Protein AF-W1X7E3-F1 (afdb_monomer)

Organism: NCBI:txid1403943

Solvent-accessible surface area (backbone atoms only — not comparable to full-atom values): 9058 Å² total; per-residue (Å²): 112,72,62,68,77,81,76,70,24,63,51,71,48,78,47,64,44,61,82,83,39,89,47,38,44,39,21,40,24,35,45,54,90,55,55,70,76,48,72,59,95,71,29,32,28,18,54,74,54,91,36,34,29,38,24,36,36,31,28,40,87,72,50,70,80,42,47,41,70,45,71,56,45,78,51,54,75,44,75,32,35,39,67,49,30,74,39,85,45,48,46,33,57,40,32,39,36,40,32,32,69,37,66,79,76,59,62,49,79,39,71,79,43,74,55,28,43,29,31,72,34,76,49,86,81,56,79,92,79,66,70,76,50,69,48,66,48,50,40,45,46,46,46,54,96,89,50,85,62,58,60,73,44,73,47,80,43,76,48,40,105

Foldseek 3Di:
DFDFDDFDQKDKDKDFADAPLPFQKKFKAWDFPFDQPDADPNWGWTDLDPFKTKWKWKDWPADGIDTDRDTGHIGDGDPRHNVRHIDMGIIGFIKMKMFTADWDPFKDWRAKDFGTFMAMGSDSPDDRDDTRDTDIGTDMGGDPPVDTDDGGDMDMDTSHD

pLDDT: mean 82.85, std 15.62, range [30.19, 97.5]

Mean predicted aligned error: 7.54 Å

Sequence (161 aa):
IVVLPEKSGWVGVSAICPPGTLVNYTYRSYVTNFIVQETIDNYKYMQLNDYLLGAMSLVDSVMDIQFPPQNYIRMGTDPNVSQNLPFGVMDSRLIFRLKVIRPFINMVEIPRQVMFTVYVTSTPNDPLVTPVYTISFGGRVEVPQNCELNAGQIVEFDFGD

Radius of gyration: 17.69 Å; Cα contacts (8 Å, |Δi|>4): 382; chains: 1; bounding box: 38×25×56 Å

Structure (mmCIF, N/CA/C/O backbone):
data_AF-W1X7E3-F1
#
_entry.id   AF-W1X7E3-F1
#
loop_
_atom_site.group_PDB
_atom_site.id
_atom_site.type_symbol
_atom_site.label_atom_id
_atom_site.label_alt_id
_atom_site.label_comp_id
_atom_site.label_asym_id
_atom_site.label_entity_id
_atom_site.label_seq_id
_atom_site.pdbx_PDB_ins_code
_atom_site.Cartn_x
_atom_site.Cartn_y
_atom_site.Cartn_z
_atom_site.occupancy
_atom_site.B_iso_or_equiv
_atom_site.auth_seq_id
_atom_site.auth_comp_id
_atom_site.auth_asym_id
_atom_site.auth_atom_id
_atom_site.pdbx_PDB_model_num
ATOM 1 N N . ILE A 1 1 ? -3.927 0.909 27.405 1.00 30.23 1 ILE A N 1
ATOM 2 C CA . ILE A 1 1 ? -2.676 1.011 26.616 1.00 30.23 1 ILE A CA 1
ATOM 3 C C . ILE A 1 1 ? -2.898 0.114 25.416 1.00 30.23 1 ILE A C 1
ATOM 5 O O . ILE A 1 1 ? -3.111 -1.072 25.622 1.00 30.23 1 ILE A O 1
ATOM 9 N N . VAL A 1 2 ? -2.981 0.669 24.205 1.00 37.47 2 VAL A N 1
ATOM 10 C CA . VAL A 1 2 ? -3.136 -0.157 23.000 1.00 37.47 2 VAL A CA 1
ATOM 11 C C . VAL A 1 2 ? -1.760 -0.720 22.676 1.00 37.47 2 VAL A C 1
ATOM 13 O O . VAL A 1 2 ? -0.850 0.032 22.342 1.00 37.47 2 VAL A O 1
ATOM 16 N N . VAL A 1 3 ? -1.589 -2.024 22.873 1.00 30.19 3 VAL A N 1
ATOM 17 C CA . VAL A 1 3 ? -0.330 -2.718 22.600 1.00 30.19 3 VAL A CA 1
ATOM 18 C C . VAL A 1 3 ? -0.534 -3.528 21.326 1.00 30.19 3 VAL A C 1
ATOM 20 O O . VAL A 1 3 ? -1.206 -4.558 21.350 1.00 30.19 3 VAL A O 1
ATOM 23 N N . LEU A 1 4 ? 0.041 -3.054 20.221 1.00 42.97 4 LEU A N 1
ATOM 24 C CA . LEU A 1 4 ? 0.201 -3.814 18.981 1.00 42.97 4 LEU A CA 1
ATOM 25 C C . LEU A 1 4 ? 1.703 -4.103 18.787 1.00 42.97 4 LEU A C 1
ATOM 27 O O . LEU A 1 4 ? 2.407 -3.260 18.236 1.00 42.97 4 LEU A O 1
ATOM 31 N N . PRO A 1 5 ? 2.234 -5.240 19.270 1.00 35.38 5 PRO A N 1
ATOM 32 C CA . PRO A 1 5 ? 3.530 -5.755 18.833 1.00 35.38 5 PRO A CA 1
ATOM 33 C C . PRO A 1 5 ? 3.290 -6.676 17.611 1.00 35.38 5 PRO A C 1
ATOM 35 O O . PRO A 1 5 ? 2.287 -7.380 17.565 1.00 35.38 5 PRO A O 1
ATOM 38 N N . GLU A 1 6 ? 4.093 -6.728 16.550 1.00 39.53 6 GLU A N 1
ATOM 39 C CA . GLU A 1 6 ? 5.513 -6.426 16.369 1.00 39.53 6 GLU A CA 1
ATOM 40 C C . GLU A 1 6 ? 5.782 -5.711 15.031 1.00 39.53 6 GLU A C 1
ATOM 42 O O . GLU A 1 6 ? 5.082 -5.903 14.037 1.00 39.53 6 GLU A O 1
ATOM 47 N N . LYS A 1 7 ? 6.852 -4.909 15.054 1.00 46.94 7 LYS A N 1
ATOM 48 C CA . LYS A 1 7 ? 7.448 -4.099 13.984 1.00 46.94 7 LYS A CA 1
ATOM 49 C C . LYS A 1 7 ? 7.625 -4.802 12.628 1.00 46.94 7 LYS A C 1
ATOM 51 O O . LYS A 1 7 ? 8.113 -5.926 12.563 1.00 46.94 7 LYS A O 1
ATOM 56 N N . SER A 1 8 ? 7.528 -4.002 11.563 1.00 42.53 8 SER A N 1
ATOM 57 C CA . SER A 1 8 ? 8.505 -4.046 10.463 1.00 42.53 8 SER A CA 1
ATOM 58 C C . SER A 1 8 ? 8.768 -2.630 9.936 1.00 42.53 8 SER A C 1
ATOM 60 O O . SER A 1 8 ? 8.180 -2.215 8.943 1.00 42.53 8 SER A O 1
ATOM 62 N N . GLY A 1 9 ? 9.645 -1.878 10.607 1.00 49.47 9 GLY A N 1
ATOM 63 C CA . GLY A 1 9 ? 10.090 -0.549 10.152 1.00 49.47 9 GLY A CA 1
ATOM 64 C C . GLY A 1 9 ? 10.981 -0.565 8.896 1.00 49.47 9 GLY A C 1
ATOM 65 O O . GLY A 1 9 ? 11.389 0.476 8.398 1.00 49.47 9 GLY A O 1
ATOM 66 N N . TRP A 1 10 ? 11.195 -1.745 8.305 1.00 50.94 10 TRP A N 1
ATOM 67 C CA . TRP A 1 10 ? 11.807 -1.918 6.990 1.00 50.94 10 TRP A CA 1
ATOM 68 C C . TRP A 1 10 ? 11.060 -2.997 6.216 1.00 50.94 10 TRP A C 1
ATOM 70 O O . TRP A 1 10 ? 11.058 -4.161 6.624 1.00 50.94 10 TRP A O 1
ATOM 80 N N . VAL A 1 11 ? 10.477 -2.641 5.070 1.00 59.22 11 VAL A N 1
ATOM 81 C CA . VAL A 1 11 ? 10.035 -3.627 4.076 1.00 59.22 11 VAL A CA 1
ATOM 82 C C . VAL A 1 11 ? 10.840 -3.392 2.808 1.00 59.22 11 VAL A C 1
ATOM 84 O O . VAL A 1 11 ? 10.440 -2.654 1.916 1.00 59.22 11 VAL A O 1
ATOM 87 N N . GLY A 1 12 ? 12.043 -3.965 2.792 1.00 65.56 12 GLY A N 1
ATOM 88 C CA . GLY A 1 12 ? 12.950 -3.942 1.653 1.00 65.56 12 GLY A CA 1
ATOM 89 C C . GLY A 1 12 ? 13.003 -5.315 1.000 1.00 65.56 12 GLY A C 1
ATOM 90 O O . GLY A 1 12 ? 13.450 -6.274 1.627 1.00 65.56 12 GLY A O 1
ATOM 91 N N . VAL A 1 13 ? 12.579 -5.422 -0.255 1.00 81.88 13 VAL A N 1
ATOM 92 C CA . VAL A 1 13 ? 12.775 -6.632 -1.068 1.00 81.88 13 VAL A CA 1
ATOM 93 C C . VAL A 1 13 ? 13.451 -6.273 -2.382 1.00 81.88 13 VAL A C 1
ATOM 95 O O . VAL A 1 13 ? 13.449 -5.117 -2.806 1.00 81.88 13 VAL A O 1
ATOM 98 N N . SER A 1 14 ? 14.055 -7.266 -3.029 1.00 86.31 14 SER A N 1
ATOM 99 C CA . SER A 1 14 ? 14.638 -7.077 -4.351 1.00 86.31 14 SER A CA 1
ATOM 100 C C . SER A 1 14 ? 13.651 -7.490 -5.440 1.00 86.31 14 SER A C 1
ATOM 102 O O . SER A 1 14 ? 13.019 -8.541 -5.337 1.00 86.31 14 SER A O 1
ATOM 104 N N . ALA A 1 15 ? 13.532 -6.669 -6.482 1.00 88.44 15 ALA A N 1
ATOM 105 C CA . ALA A 1 15 ? 12.740 -6.953 -7.672 1.00 88.44 15 ALA A CA 1
ATOM 106 C C . ALA A 1 15 ? 13.622 -6.935 -8.926 1.00 88.44 15 ALA A C 1
ATOM 108 O O . ALA A 1 15 ? 14.670 -6.294 -8.952 1.00 88.44 15 ALA A O 1
ATOM 109 N N . ILE A 1 16 ? 13.189 -7.643 -9.971 1.00 91.94 16 ILE A N 1
ATOM 110 C CA . ILE A 1 16 ? 13.837 -7.669 -11.287 1.00 91.94 16 ILE A CA 1
ATOM 111 C C . ILE A 1 16 ? 12.755 -7.403 -12.335 1.00 91.94 16 ILE A C 1
ATOM 113 O O . ILE A 1 16 ? 11.736 -8.096 -12.360 1.00 91.94 16 ILE A O 1
ATOM 117 N N . CYS A 1 17 ? 12.967 -6.414 -13.204 1.00 90.88 17 CYS A N 1
ATOM 118 C CA . CYS A 1 17 ? 12.081 -6.175 -14.344 1.00 90.88 17 CYS A CA 1
ATOM 119 C C . CYS A 1 17 ? 12.413 -7.129 -15.507 1.00 90.88 17 CYS A C 1
ATOM 121 O O . CYS A 1 17 ? 13.574 -7.527 -15.652 1.00 90.88 17 CYS A O 1
ATOM 123 N N . PRO A 1 18 ? 11.426 -7.513 -16.341 1.00 89.44 18 PRO A N 1
ATOM 124 C CA . PRO A 1 18 ? 11.654 -8.401 -17.478 1.00 89.44 18 PRO A CA 1
ATOM 125 C C . PRO A 1 18 ? 12.692 -7.859 -18.479 1.00 89.44 18 PRO A C 1
ATOM 127 O O . PRO A 1 18 ? 12.831 -6.643 -18.632 1.00 89.44 18 PRO A O 1
ATOM 130 N N . PRO A 1 19 ? 13.385 -8.735 -19.230 1.00 89.94 19 PRO A N 1
ATOM 131 C CA . PRO A 1 19 ? 14.226 -8.308 -20.343 1.00 89.94 19 PRO A CA 1
ATOM 132 C C . PRO A 1 19 ? 13.442 -7.460 -21.354 1.00 89.94 19 PRO A C 1
ATOM 134 O O . PRO A 1 19 ? 12.307 -7.786 -21.701 1.00 89.94 19 PRO A O 1
ATOM 137 N N . GLY A 1 20 ? 14.062 -6.391 -21.856 1.00 89.81 20 GLY A N 1
ATOM 138 C CA . GLY A 1 20 ? 13.443 -5.486 -22.830 1.00 89.81 20 GLY A CA 1
ATOM 139 C C . GLY A 1 20 ? 12.729 -4.276 -22.224 1.00 89.81 20 GLY A C 1
ATOM 140 O O . GLY A 1 20 ? 12.212 -3.452 -22.976 1.00 89.81 20 GLY A O 1
ATOM 141 N N . THR A 1 21 ? 12.728 -4.108 -20.896 1.00 92.81 21 THR A N 1
ATOM 142 C CA . THR A 1 21 ? 12.347 -2.833 -20.272 1.00 92.81 21 THR A CA 1
ATOM 143 C C . THR A 1 21 ? 13.293 -1.716 -20.738 1.00 92.81 21 THR A C 1
ATOM 145 O O . THR A 1 21 ? 14.494 -1.764 -20.497 1.00 92.81 21 THR A O 1
ATOM 148 N N . LEU A 1 22 ? 12.755 -0.696 -21.416 1.00 92.31 22 LEU A N 1
ATOM 149 C CA . LEU A 1 22 ? 13.541 0.396 -22.025 1.00 92.31 22 LEU A CA 1
ATOM 150 C C . LEU A 1 22 ? 13.691 1.633 -21.127 1.00 92.31 22 LEU A C 1
ATOM 152 O O . LEU A 1 22 ? 14.262 2.643 -21.536 1.00 92.31 22 LEU A O 1
ATOM 156 N N . VAL A 1 23 ? 13.135 1.582 -19.919 1.00 93.81 23 VAL A N 1
ATOM 157 C CA . VAL A 1 23 ? 13.108 2.693 -18.965 1.00 93.81 23 VAL A CA 1
ATOM 158 C C . VAL A 1 23 ? 13.864 2.322 -17.698 1.00 93.81 23 VAL A C 1
ATOM 160 O O . VAL A 1 23 ? 13.961 1.154 -17.347 1.00 93.81 23 VAL A O 1
ATOM 163 N N . ASN A 1 24 ? 14.372 3.330 -16.992 1.00 94.00 24 ASN A N 1
ATOM 164 C CA . ASN A 1 24 ? 15.048 3.147 -15.704 1.00 94.00 24 ASN A CA 1
ATOM 165 C C . ASN A 1 24 ? 14.155 3.471 -14.504 1.00 94.00 24 ASN A C 1
ATOM 167 O O . ASN A 1 24 ? 14.667 3.632 -13.411 1.00 94.00 24 ASN A O 1
ATOM 171 N N . TYR A 1 25 ? 12.845 3.636 -14.680 1.00 92.44 25 TYR A N 1
ATOM 172 C CA . TYR A 1 25 ? 11.912 3.891 -13.579 1.00 92.44 25 TYR A CA 1
ATOM 173 C C . TYR A 1 25 ? 10.865 2.791 -13.510 1.00 92.44 25 TYR A C 1
ATOM 175 O O . TYR A 1 25 ? 10.631 2.071 -14.480 1.00 92.44 25 TYR A O 1
ATOM 183 N N . THR A 1 26 ? 10.213 2.695 -12.359 1.00 93.19 26 THR A N 1
ATOM 184 C CA . THR A 1 26 ? 9.105 1.768 -12.137 1.00 93.19 26 THR A CA 1
ATOM 185 C C . THR A 1 26 ? 7.882 2.506 -11.618 1.00 93.19 26 THR A C 1
ATOM 187 O O . THR A 1 26 ? 7.920 3.703 -11.324 1.00 93.19 26 THR A O 1
ATOM 190 N N . TYR A 1 27 ? 6.783 1.779 -11.513 1.00 93.62 27 TYR A N 1
ATOM 191 C CA . TYR A 1 27 ? 5.561 2.220 -10.878 1.00 93.62 27 TYR A CA 1
ATOM 192 C C . TYR A 1 27 ? 5.226 1.298 -9.713 1.00 93.62 27 TYR A C 1
ATOM 194 O O . TYR A 1 27 ? 5.387 0.079 -9.822 1.00 93.62 27 TYR A O 1
ATOM 202 N N . ARG A 1 28 ? 4.740 1.878 -8.615 1.00 93.06 28 ARG A N 1
ATOM 203 C CA . ARG A 1 28 ? 4.314 1.154 -7.414 1.00 93.06 28 ARG A CA 1
ATOM 204 C C . ARG A 1 28 ? 2.806 1.223 -7.250 1.00 93.06 28 ARG A C 1
ATOM 206 O O . ARG A 1 28 ? 2.207 2.286 -7.422 1.00 93.06 28 ARG A O 1
ATOM 213 N N . SER A 1 29 ? 2.208 0.090 -6.904 1.00 95.38 29 SER A N 1
ATOM 214 C CA . SER A 1 29 ? 0.775 -0.015 -6.630 1.00 95.38 29 SER A CA 1
ATOM 215 C C . SER A 1 29 ? 0.544 -0.695 -5.288 1.00 95.38 29 SER A C 1
ATOM 217 O O . SER A 1 29 ? 1.000 -1.817 -5.089 1.00 95.38 29 SER A O 1
ATOM 219 N N . TYR A 1 30 ? -0.192 -0.029 -4.404 1.00 95.19 30 TYR A N 1
ATOM 220 C CA . TYR A 1 30 ? -0.635 -0.514 -3.099 1.00 95.19 30 TYR A CA 1
ATOM 221 C C . TYR A 1 30 ? -2.114 -0.878 -3.193 1.00 95.19 30 TYR A C 1
ATOM 223 O O . TYR A 1 30 ? -2.994 -0.024 -3.040 1.00 95.19 30 TYR A O 1
ATOM 231 N N . VAL A 1 31 ? -2.389 -2.147 -3.477 1.00 97.38 31 VAL A N 1
ATOM 232 C CA . VAL A 1 31 ? -3.751 -2.642 -3.690 1.00 97.38 31 VAL A CA 1
ATOM 233 C C . VAL A 1 31 ? -4.308 -3.181 -2.383 1.00 97.38 31 VAL A C 1
ATOM 235 O O . VAL A 1 31 ? -3.642 -3.947 -1.692 1.00 97.38 31 VAL A O 1
ATOM 238 N N . THR A 1 32 ? -5.542 -2.814 -2.062 1.00 96.88 32 THR A N 1
ATOM 239 C CA . THR A 1 32 ? -6.278 -3.314 -0.897 1.00 96.88 32 THR A CA 1
ATOM 240 C C . THR A 1 32 ? -7.505 -4.102 -1.342 1.00 96.88 32 THR A C 1
ATOM 242 O O . THR A 1 32 ? -8.085 -3.804 -2.386 1.00 96.88 32 THR A O 1
ATOM 245 N N . ASN A 1 33 ? -7.923 -5.066 -0.522 1.00 95.69 33 ASN A N 1
ATOM 246 C CA . ASN A 1 33 ? -9.228 -5.723 -0.651 1.00 95.69 33 ASN A CA 1
ATOM 247 C C . ASN A 1 33 ? -10.301 -5.064 0.230 1.00 95.69 33 ASN A C 1
ATOM 249 O O . ASN A 1 33 ? -11.471 -5.437 0.161 1.00 95.69 33 ASN A O 1
ATOM 253 N N . PHE A 1 34 ? -9.915 -4.105 1.074 1.00 95.88 34 PHE A N 1
ATOM 254 C CA . PHE A 1 34 ? -10.841 -3.406 1.948 1.00 95.88 34 PHE A CA 1
ATOM 255 C C . PHE A 1 34 ? -11.516 -2.240 1.228 1.00 95.88 34 PHE A C 1
ATOM 257 O O . PHE A 1 34 ? -10.916 -1.541 0.410 1.00 95.88 34 PHE A O 1
ATOM 264 N N . ILE A 1 35 ? -12.774 -1.993 1.580 1.00 95.38 35 ILE A N 1
ATOM 265 C CA . ILE A 1 35 ? -13.548 -0.878 1.037 1.00 95.38 35 ILE A CA 1
ATOM 266 C C . ILE A 1 35 ? -13.108 0.407 1.739 1.00 95.38 35 ILE A C 1
ATOM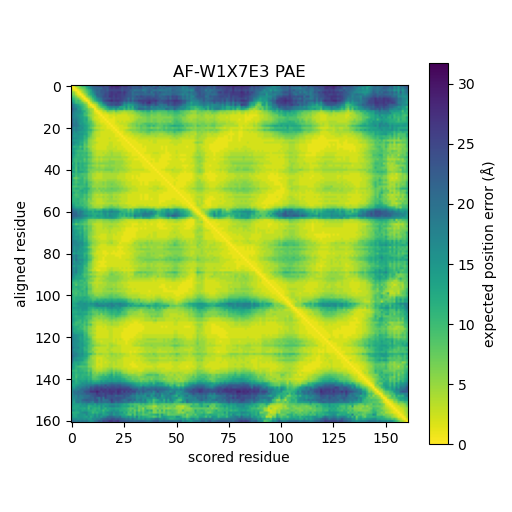 268 O O . ILE A 1 35 ? -13.169 0.492 2.968 1.00 95.38 35 ILE A O 1
ATOM 272 N N . VAL A 1 36 ? -12.690 1.410 0.962 1.00 97.00 36 VAL A N 1
ATOM 273 C CA . VAL A 1 36 ? -12.459 2.771 1.466 1.00 97.00 36 VAL A CA 1
ATOM 274 C C . VAL A 1 36 ? -13.815 3.398 1.790 1.00 97.00 36 VAL A C 1
ATOM 276 O O . VAL A 1 36 ? -14.638 3.580 0.897 1.00 97.00 36 VAL A O 1
ATOM 279 N N . GLN A 1 37 ? -14.039 3.714 3.063 1.00 97.12 37 GLN A N 1
ATOM 280 C CA . GLN A 1 37 ? -15.283 4.306 3.566 1.00 97.12 37 GLN A CA 1
ATOM 281 C C . GLN A 1 37 ? -15.225 5.835 3.557 1.00 97.12 37 GLN A C 1
ATOM 283 O O . GLN A 1 37 ? -16.197 6.501 3.213 1.00 97.12 37 GLN A O 1
ATOM 288 N N . GLU A 1 38 ? -14.076 6.403 3.925 1.00 95.94 38 GLU A N 1
ATOM 289 C CA . GLU A 1 38 ? -13.894 7.851 4.018 1.00 95.94 38 GLU A CA 1
ATOM 290 C C . GLU A 1 38 ? -12.424 8.246 3.825 1.00 95.94 38 GLU A C 1
ATOM 292 O O . GLU A 1 38 ? -11.514 7.414 3.858 1.00 95.94 38 GLU A O 1
ATOM 297 N N . THR A 1 39 ? -12.180 9.537 3.604 1.00 96.75 39 THR A N 1
ATOM 298 C CA . THR A 1 39 ? -10.831 10.111 3.538 1.00 96.75 39 THR A CA 1
ATOM 299 C C . THR A 1 39 ? -10.746 11.320 4.461 1.00 96.75 39 THR A C 1
ATOM 301 O O . THR A 1 39 ? -11.567 12.228 4.355 1.00 96.75 39 THR A O 1
ATOM 304 N N . ILE A 1 40 ? -9.763 11.327 5.364 1.00 93.50 40 ILE A N 1
ATOM 305 C CA . ILE A 1 40 ? -9.525 12.402 6.341 1.00 93.50 40 ILE A CA 1
ATOM 306 C C . ILE A 1 40 ? -8.022 12.685 6.346 1.00 93.50 40 ILE A C 1
ATOM 308 O O . ILE A 1 40 ? -7.235 11.757 6.501 1.00 93.50 40 ILE A O 1
ATOM 312 N N . ASP A 1 41 ? -7.610 13.937 6.151 1.00 91.62 41 ASP A N 1
ATOM 313 C CA . ASP A 1 41 ? -6.192 14.338 6.074 1.00 91.62 41 ASP A CA 1
ATOM 314 C C . ASP A 1 41 ? -5.369 13.507 5.069 1.00 91.62 41 ASP A C 1
ATOM 316 O O . ASP A 1 41 ? -4.245 13.101 5.350 1.00 91.62 41 ASP A O 1
ATOM 320 N N . ASN A 1 42 ? -5.952 13.204 3.903 1.00 93.31 42 ASN A N 1
ATOM 321 C CA . ASN A 1 42 ? -5.424 12.305 2.859 1.00 93.31 42 ASN A CA 1
ATOM 322 C C . ASN A 1 42 ? -5.365 10.813 3.223 1.00 93.31 42 ASN A C 1
ATOM 324 O O . ASN A 1 42 ? -5.245 9.983 2.321 1.00 93.31 42 ASN A O 1
ATOM 328 N N . TYR A 1 43 ? -5.521 10.444 4.496 1.00 95.56 43 TYR A N 1
ATOM 329 C CA . TYR A 1 43 ? -5.629 9.050 4.913 1.00 95.56 43 TYR A CA 1
ATOM 330 C C . TYR A 1 43 ? -6.940 8.448 4.419 1.00 95.56 43 TYR A C 1
ATOM 332 O O . TYR A 1 43 ? -8.023 8.956 4.716 1.00 95.56 43 TYR A O 1
ATOM 340 N N . LYS A 1 44 ? -6.839 7.333 3.695 1.00 97.50 44 LYS A N 1
ATOM 341 C CA . LYS A 1 44 ? -7.982 6.569 3.193 1.00 97.50 44 LYS A CA 1
ATOM 342 C C . LYS A 1 44 ? -8.364 5.514 4.225 1.00 97.50 44 LYS A C 1
ATOM 344 O O . LYS A 1 44 ? -7.683 4.500 4.363 1.00 97.50 44 LYS A O 1
ATOM 349 N N . TYR A 1 45 ? -9.438 5.772 4.961 1.00 96.69 45 TYR A N 1
ATOM 350 C CA . TYR A 1 45 ? -9.929 4.885 6.009 1.00 96.69 45 TYR A CA 1
ATOM 351 C C . TYR A 1 45 ? -10.750 3.763 5.395 1.00 96.69 45 TYR A C 1
ATOM 353 O O . TYR A 1 45 ? -11.780 3.986 4.756 1.00 96.69 45 TYR A O 1
ATOM 361 N N . MET A 1 46 ? -10.272 2.545 5.598 1.00 96.44 46 MET A N 1
ATOM 362 C CA . MET A 1 46 ? -10.862 1.325 5.083 1.00 96.44 46 MET A CA 1
ATOM 363 C C . MET A 1 46 ? -11.533 0.538 6.199 1.00 96.44 46 MET A C 1
ATOM 365 O O . MET A 1 46 ? -11.051 0.522 7.332 1.00 96.44 46 MET A O 1
ATOM 369 N N . GLN A 1 47 ? -12.635 -0.132 5.881 1.00 94.31 47 GLN A N 1
ATOM 370 C CA . GLN A 1 47 ? -13.374 -0.926 6.858 1.00 94.31 47 GLN A CA 1
ATOM 371 C C . GLN A 1 47 ? -12.628 -2.210 7.214 1.00 94.31 47 GLN A C 1
ATOM 373 O O . GLN A 1 47 ? -12.595 -3.130 6.405 1.00 94.31 47 GLN A O 1
ATOM 378 N N . LEU A 1 48 ? -12.061 -2.282 8.423 1.00 90.75 48 LEU A N 1
ATOM 379 C CA . LEU A 1 48 ? -11.359 -3.482 8.901 1.00 90.75 48 LEU A CA 1
ATOM 380 C C . LEU A 1 48 ? -12.343 -4.503 9.481 1.00 90.75 48 LEU A C 1
ATOM 382 O O . LEU A 1 48 ? -12.184 -5.704 9.290 1.00 90.75 48 LEU A O 1
ATOM 386 N N . ASN A 1 49 ? -13.345 -4.012 10.216 1.00 87.94 49 ASN A N 1
ATOM 387 C CA . ASN A 1 49 ? -14.463 -4.777 10.768 1.00 87.94 49 ASN A CA 1
ATOM 388 C C . ASN A 1 49 ? -15.629 -3.826 11.123 1.00 87.94 49 ASN A C 1
ATOM 390 O O . ASN A 1 49 ? -15.611 -2.646 10.770 1.00 87.94 49 ASN A O 1
ATOM 394 N N . ASP A 1 50 ? -16.640 -4.323 11.837 1.00 88.75 50 ASP A N 1
ATOM 395 C CA . ASP A 1 50 ? -17.835 -3.550 12.220 1.00 88.75 50 ASP A CA 1
ATOM 396 C C . ASP A 1 50 ? -17.585 -2.441 13.261 1.00 88.75 50 ASP A C 1
ATOM 398 O O . ASP A 1 50 ? -18.464 -1.612 13.509 1.00 88.75 50 ASP A O 1
ATOM 402 N N . TYR A 1 51 ? -16.409 -2.424 13.891 1.00 87.94 51 TYR A N 1
ATOM 403 C CA . TYR A 1 51 ? -16.051 -1.498 14.968 1.00 87.94 51 TYR A CA 1
ATOM 404 C C . TYR A 1 51 ? -14.969 -0.502 14.568 1.00 87.94 51 TYR A C 1
ATOM 406 O O . TYR A 1 51 ? -14.889 0.575 15.162 1.00 87.94 51 TYR A O 1
ATOM 414 N N . LEU A 1 52 ? -14.136 -0.852 13.586 1.00 89.88 52 LEU A N 1
ATOM 415 C CA . LEU A 1 52 ? -12.875 -0.181 13.312 1.00 89.88 52 LEU A CA 1
ATOM 416 C C . LEU A 1 52 ? -12.692 0.113 11.821 1.00 89.88 52 LEU A C 1
ATOM 418 O O . LEU A 1 52 ? -12.860 -0.761 10.965 1.00 89.88 52 LEU A O 1
ATOM 422 N N . LEU A 1 53 ? -12.235 1.330 11.536 1.00 93.75 53 LEU A N 1
ATOM 423 C CA . LEU A 1 53 ? -11.590 1.672 10.275 1.00 93.75 53 LEU A CA 1
ATOM 424 C C . LEU A 1 53 ? -10.076 1.764 10.467 1.00 93.75 53 LEU A C 1
ATOM 426 O O . LEU A 1 53 ? -9.603 2.154 11.534 1.00 93.75 53 LEU A O 1
ATOM 430 N N . GLY A 1 54 ? -9.329 1.452 9.415 1.00 93.12 54 GLY A N 1
ATOM 431 C CA . GLY A 1 54 ? -7.877 1.551 9.373 1.00 93.12 54 GLY A CA 1
ATOM 432 C C . GLY A 1 54 ? -7.414 2.341 8.168 1.00 93.12 54 GLY A C 1
ATOM 433 O O . GLY A 1 54 ? -7.920 2.148 7.066 1.00 93.12 54 GLY A O 1
ATOM 434 N N . ALA A 1 55 ? -6.428 3.198 8.364 1.00 95.44 55 ALA A N 1
ATOM 435 C CA . ALA A 1 55 ? -5.726 3.886 7.297 1.00 95.44 55 ALA A CA 1
ATOM 436 C C . ALA A 1 55 ? -4.223 3.769 7.520 1.00 95.44 55 ALA A C 1
ATOM 438 O O . ALA A 1 55 ? -3.772 3.525 8.636 1.00 95.44 55 ALA A O 1
ATOM 439 N N . MET A 1 56 ? -3.440 3.951 6.466 1.00 92.38 56 MET A N 1
ATOM 440 C CA . MET A 1 56 ? -1.987 3.926 6.564 1.00 92.38 56 MET A CA 1
ATOM 441 C C . MET A 1 56 ? -1.390 5.044 5.723 1.00 92.38 56 MET A C 1
ATOM 443 O O . MET A 1 56 ? -1.947 5.404 4.683 1.00 92.38 56 MET A O 1
ATOM 447 N N . SER A 1 57 ? -0.258 5.564 6.171 1.00 91.94 57 SER A N 1
ATOM 448 C CA . SER A 1 57 ? 0.686 6.292 5.344 1.00 91.94 57 SER A CA 1
ATOM 449 C C . SER A 1 57 ? 2.053 5.626 5.425 1.00 91.94 57 SER A C 1
ATOM 451 O O . SER A 1 57 ? 2.340 4.856 6.344 1.00 91.94 57 SER A O 1
ATOM 453 N N . LEU A 1 58 ? 2.862 5.869 4.408 1.00 88.62 58 LEU A N 1
ATOM 454 C CA . LEU A 1 58 ? 4.218 5.354 4.310 1.00 88.62 58 LEU A CA 1
ATOM 455 C C . LEU A 1 58 ? 5.072 6.328 3.521 1.00 88.62 58 LEU A C 1
ATOM 457 O O . LEU A 1 58 ? 4.556 7.186 2.803 1.00 88.62 58 LEU A O 1
ATOM 461 N N . VAL A 1 59 ? 6.378 6.181 3.638 1.00 82.62 59 VAL A N 1
ATOM 462 C CA . VAL A 1 59 ? 7.348 6.921 2.845 1.00 82.62 59 VAL A CA 1
ATOM 463 C C . VAL A 1 59 ? 8.046 5.935 1.934 1.00 82.62 59 VAL A C 1
ATOM 465 O O . VAL A 1 59 ? 8.562 4.916 2.377 1.00 82.62 59 VAL A O 1
ATOM 468 N N . ASP A 1 60 ? 8.075 6.270 0.654 1.00 71.62 60 ASP A N 1
ATOM 469 C CA . ASP A 1 60 ? 8.861 5.542 -0.328 1.00 71.62 60 ASP A CA 1
ATOM 470 C C . ASP A 1 60 ? 10.276 6.130 -0.381 1.00 71.62 60 ASP A C 1
ATOM 472 O O . ASP A 1 60 ? 10.454 7.338 -0.227 1.00 71.62 60 ASP A O 1
ATOM 476 N N . SER A 1 61 ? 11.295 5.306 -0.622 1.00 62.91 61 SER A N 1
ATOM 477 C CA . SER A 1 61 ? 12.696 5.758 -0.630 1.00 62.91 61 SER A CA 1
ATOM 478 C C . SER A 1 61 ? 13.013 6.874 -1.637 1.00 62.91 61 SER A C 1
ATOM 480 O O . SER A 1 61 ? 14.063 7.511 -1.512 1.00 62.91 61 SER A O 1
ATOM 482 N N . VAL A 1 62 ? 12.130 7.136 -2.612 1.00 63.97 62 VAL A N 1
ATOM 483 C CA . VAL A 1 62 ? 12.328 8.172 -3.640 1.00 63.97 62 VAL A CA 1
ATOM 484 C C . VAL A 1 62 ? 11.187 9.199 -3.734 1.00 63.97 62 VAL A C 1
ATOM 486 O O . VAL A 1 62 ? 11.273 10.125 -4.540 1.00 63.97 62 VAL A O 1
ATOM 489 N N . MET A 1 63 ? 10.129 9.076 -2.924 1.00 66.19 63 MET A N 1
ATOM 490 C CA . MET A 1 63 ? 8.964 9.977 -2.944 1.00 66.19 63 MET A CA 1
ATOM 491 C C . MET A 1 63 ? 8.610 10.488 -1.540 1.00 66.19 63 MET A C 1
ATOM 493 O O . MET A 1 63 ? 8.969 9.893 -0.527 1.00 66.19 63 MET A O 1
ATOM 497 N N . ASP A 1 64 ? 7.852 11.586 -1.481 1.00 80.75 64 ASP A N 1
ATOM 498 C CA . ASP A 1 64 ? 7.216 12.058 -0.245 1.00 80.75 64 ASP A CA 1
ATOM 499 C C . ASP A 1 64 ? 6.186 11.043 0.300 1.00 80.75 64 ASP A C 1
ATOM 501 O O . ASP A 1 64 ? 5.950 9.975 -0.273 1.00 80.75 64 ASP A O 1
ATOM 505 N N . ILE A 1 65 ? 5.542 11.393 1.416 1.00 87.56 65 ILE A N 1
ATOM 506 C CA . ILE A 1 65 ? 4.515 10.578 2.079 1.00 87.56 65 ILE A CA 1
ATOM 507 C C . ILE A 1 65 ? 3.420 10.145 1.093 1.00 87.56 65 ILE A C 1
ATOM 509 O O . ILE A 1 65 ? 2.817 10.961 0.393 1.00 87.56 65 ILE A O 1
ATOM 513 N N . GLN A 1 66 ? 3.129 8.848 1.096 1.00 91.06 66 GLN A N 1
ATOM 514 C CA . GLN A 1 66 ? 2.055 8.214 0.346 1.00 91.06 66 GLN A CA 1
ATOM 515 C C . GLN A 1 66 ? 0.912 7.806 1.275 1.00 91.06 66 GLN A C 1
ATOM 517 O O . GLN A 1 66 ? 1.128 7.411 2.419 1.00 91.06 66 GLN A O 1
ATOM 522 N N . PHE A 1 67 ? -0.312 7.849 0.745 1.00 93.94 67 PHE A N 1
ATOM 523 C CA . PHE A 1 67 ? -1.540 7.482 1.458 1.00 93.94 67 PHE A CA 1
ATOM 524 C C . PHE A 1 67 ? -2.286 6.378 0.688 1.00 93.94 67 PHE A C 1
ATOM 526 O O . PHE A 1 67 ? -3.187 6.684 -0.112 1.00 93.94 67 PHE A O 1
ATOM 533 N N . PRO A 1 68 ? -1.869 5.105 0.829 1.00 94.50 68 PRO A N 1
ATOM 534 C CA . PRO A 1 68 ? -2.499 3.975 0.151 1.00 94.50 68 PRO A CA 1
ATOM 535 C C . PRO A 1 68 ? -3.960 3.746 0.601 1.00 94.50 68 PRO A C 1
ATOM 537 O O . PRO A 1 68 ? -4.343 4.154 1.698 1.00 94.50 68 PRO A O 1
ATOM 540 N N . PRO A 1 69 ? -4.802 3.100 -0.234 1.00 96.50 69 PRO A N 1
ATOM 541 C CA . PRO A 1 69 ? -4.462 2.451 -1.506 1.00 96.50 69 PRO A CA 1
ATOM 542 C C . PRO A 1 69 ? -4.281 3.434 -2.669 1.00 96.50 69 PRO A C 1
ATOM 544 O O . PRO A 1 69 ? -5.028 4.409 -2.799 1.00 96.50 69 PRO A O 1
ATOM 547 N N . GLN A 1 70 ? -3.301 3.174 -3.533 1.00 94.44 70 GLN A N 1
ATOM 548 C CA . GLN A 1 70 ? -2.992 3.961 -4.734 1.00 94.44 70 GLN A CA 1
ATOM 549 C C . GLN A 1 70 ? -2.282 3.077 -5.760 1.00 94.44 70 GLN A C 1
ATOM 551 O O . GLN A 1 70 ? -1.444 2.265 -5.377 1.00 94.44 70 GLN A O 1
ATOM 556 N N . ASN A 1 71 ? -2.586 3.254 -7.046 1.00 95.44 71 ASN A N 1
ATOM 557 C CA . ASN A 1 71 ? -2.002 2.459 -8.125 1.00 95.44 71 ASN A CA 1
ATOM 558 C C . ASN A 1 71 ? -1.143 3.320 -9.042 1.00 95.44 71 ASN A C 1
ATOM 560 O O . ASN A 1 71 ? -1.456 4.486 -9.277 1.00 95.44 71 ASN A O 1
ATOM 564 N N . TYR A 1 72 ? -0.107 2.697 -9.597 1.00 94.62 72 TYR A N 1
ATOM 565 C CA . TYR A 1 72 ? 0.773 3.264 -10.608 1.00 94.62 72 TYR A CA 1
ATOM 566 C C . TYR A 1 72 ? 1.388 4.608 -10.201 1.00 94.62 72 TYR A C 1
ATOM 568 O O . TYR A 1 72 ? 1.468 5.547 -10.994 1.00 94.62 72 TYR A O 1
ATOM 576 N N . ILE A 1 73 ? 1.853 4.697 -8.955 1.00 92.31 73 ILE A N 1
ATOM 577 C CA . ILE A 1 73 ? 2.647 5.835 -8.496 1.00 92.31 73 ILE A CA 1
ATOM 578 C C . ILE A 1 73 ? 4.013 5.727 -9.170 1.00 92.31 73 ILE A C 1
ATOM 580 O O . ILE A 1 73 ? 4.667 4.690 -9.073 1.00 92.31 73 ILE A O 1
ATOM 584 N N . ARG A 1 74 ? 4.448 6.771 -9.877 1.00 91.19 74 ARG A N 1
ATOM 585 C CA . ARG A 1 74 ? 5.758 6.769 -10.535 1.00 91.19 74 ARG A CA 1
ATOM 586 C C . ARG A 1 74 ? 6.866 6.872 -9.493 1.00 91.19 74 ARG A C 1
ATOM 588 O O . ARG A 1 74 ? 6.897 7.829 -8.728 1.00 91.19 74 ARG A O 1
ATOM 595 N N . MET A 1 75 ? 7.762 5.894 -9.499 1.00 89.38 75 MET A N 1
ATOM 596 C CA . MET A 1 75 ? 8.916 5.830 -8.609 1.00 89.38 75 MET A CA 1
ATOM 597 C C . MET A 1 75 ? 10.117 6.561 -9.215 1.00 89.38 75 MET A C 1
ATOM 599 O O . MET A 1 75 ? 10.105 6.982 -10.378 1.00 89.38 75 MET A O 1
ATOM 603 N N . GLY A 1 76 ? 11.177 6.673 -8.416 1.00 87.00 76 GLY A N 1
ATOM 604 C CA . GLY A 1 76 ? 12.486 7.120 -8.871 1.00 87.00 76 GLY A CA 1
ATOM 605 C C . GLY A 1 76 ? 13.115 6.245 -9.952 1.00 87.00 76 GLY A C 1
ATOM 606 O O . GLY A 1 76 ? 12.535 5.270 -10.436 1.00 87.00 76 GLY A O 1
ATOM 607 N N . THR A 1 77 ? 14.339 6.610 -10.325 1.00 90.19 77 THR A N 1
ATOM 608 C CA . THR A 1 77 ? 15.114 5.867 -11.318 1.00 90.19 77 THR A CA 1
ATOM 609 C C . THR A 1 77 ? 16.168 4.971 -10.679 1.00 90.19 77 THR A C 1
ATOM 611 O O . THR A 1 77 ? 16.912 5.438 -9.822 1.00 90.19 77 THR A O 1
ATOM 614 N N . ASP A 1 78 ? 16.304 3.747 -11.180 1.00 90.94 78 ASP A N 1
ATOM 615 C CA . ASP A 1 78 ? 17.381 2.810 -10.869 1.00 90.94 78 ASP A CA 1
ATOM 616 C C . ASP A 1 78 ? 17.910 2.195 -12.189 1.00 90.94 78 ASP A C 1
ATOM 618 O O . ASP A 1 78 ? 17.118 1.690 -12.994 1.00 90.94 78 ASP A O 1
ATOM 622 N N . PRO A 1 79 ? 19.227 2.262 -12.470 1.00 93.19 79 PRO A N 1
ATOM 623 C CA . PRO A 1 79 ? 19.807 1.748 -13.713 1.00 93.19 79 PRO A CA 1
ATOM 624 C C . PRO A 1 79 ? 19.625 0.235 -13.902 1.00 93.19 79 PRO A C 1
ATOM 626 O O . PRO A 1 79 ? 19.634 -0.232 -15.042 1.00 93.19 79 PRO A O 1
ATOM 629 N N . ASN A 1 80 ? 19.428 -0.530 -12.826 1.00 94.44 80 ASN A N 1
ATOM 630 C CA . ASN A 1 80 ? 19.255 -1.980 -12.894 1.00 94.44 80 ASN A CA 1
ATOM 631 C C . ASN A 1 80 ? 17.913 -2.378 -13.530 1.00 94.44 80 ASN A C 1
ATOM 633 O O . ASN A 1 80 ? 17.800 -3.474 -14.085 1.00 94.44 80 ASN A O 1
ATOM 637 N N . VAL A 1 81 ? 16.924 -1.473 -13.526 1.00 92.94 81 VAL A N 1
ATOM 638 C CA . VAL A 1 81 ? 15.579 -1.699 -14.083 1.00 92.94 81 VAL A CA 1
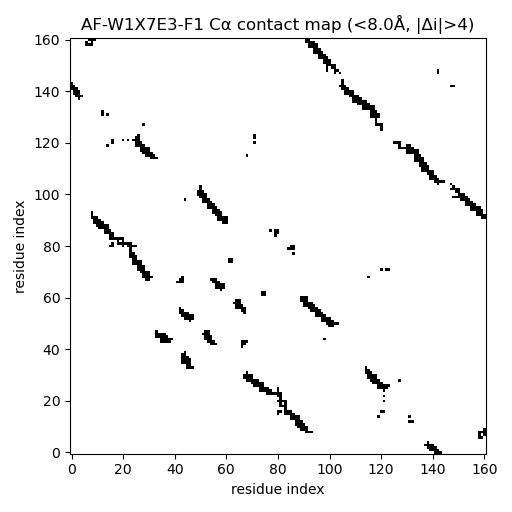ATOM 639 C C . VAL A 1 81 ? 15.638 -2.062 -15.569 1.00 92.94 81 VAL A C 1
ATOM 641 O O . VAL A 1 81 ? 15.053 -3.067 -15.968 1.00 92.94 81 VAL A O 1
ATOM 644 N N . SER A 1 82 ? 16.372 -1.301 -16.391 1.00 94.75 82 SER A N 1
ATOM 645 C CA . SER A 1 82 ? 16.500 -1.600 -17.831 1.00 94.75 82 SER A CA 1
ATOM 646 C C . SER A 1 82 ? 17.518 -2.698 -18.147 1.00 94.75 82 SER A C 1
ATOM 648 O O . SER A 1 82 ? 17.516 -3.256 -19.243 1.00 94.75 82 SER A O 1
ATOM 650 N N . GLN A 1 83 ? 18.387 -3.031 -17.192 1.00 95.00 83 GLN A N 1
ATOM 651 C CA . GLN A 1 83 ? 19.469 -4.002 -17.372 1.00 95.00 83 GLN A CA 1
ATOM 652 C C . GLN A 1 83 ? 19.069 -5.430 -16.998 1.00 95.00 83 GLN A C 1
ATOM 654 O O . GLN A 1 83 ? 19.911 -6.324 -17.049 1.00 95.00 83 GLN A O 1
ATOM 659 N N . ASN A 1 84 ? 17.803 -5.657 -16.624 1.00 92.88 84 ASN A N 1
ATOM 660 C CA . ASN A 1 84 ? 17.337 -6.938 -16.092 1.00 92.88 84 ASN A CA 1
ATOM 661 C C . ASN A 1 84 ? 18.161 -7.382 -14.862 1.00 92.88 84 ASN A C 1
ATOM 663 O O . ASN A 1 84 ? 18.409 -8.567 -14.643 1.00 92.88 84 ASN A O 1
ATOM 667 N N . LEU A 1 85 ? 18.580 -6.410 -14.047 1.00 93.81 85 LEU A N 1
ATOM 668 C CA . LEU A 1 85 ? 19.317 -6.634 -12.809 1.00 93.81 85 LEU A CA 1
ATOM 669 C C . LEU A 1 85 ? 18.425 -6.368 -11.584 1.00 93.81 85 LEU A C 1
ATOM 671 O O . LEU A 1 85 ? 17.441 -5.630 -11.684 1.00 93.81 85 LEU A O 1
ATOM 675 N N . PRO A 1 86 ? 18.750 -6.953 -10.418 1.00 91.75 86 PRO A N 1
ATOM 676 C CA . PRO A 1 86 ? 17.990 -6.721 -9.197 1.00 91.75 86 PRO A CA 1
ATOM 677 C C . PRO A 1 86 ? 18.103 -5.273 -8.704 1.00 91.75 86 PRO A C 1
ATOM 679 O O . PRO A 1 86 ? 19.196 -4.710 -8.664 1.00 91.75 86 PRO A O 1
ATOM 682 N N . PHE A 1 87 ? 16.986 -4.690 -8.273 1.00 90.12 87 PHE A N 1
ATOM 683 C CA . PHE A 1 87 ? 16.919 -3.373 -7.630 1.00 90.12 87 PHE A CA 1
ATOM 684 C C . PHE A 1 87 ? 16.090 -3.426 -6.344 1.00 90.12 87 PHE A C 1
ATOM 686 O O . PHE A 1 87 ? 15.340 -4.380 -6.112 1.00 90.12 87 PHE A O 1
ATOM 693 N N . GLY A 1 88 ? 16.260 -2.422 -5.482 1.00 87.19 88 GLY A N 1
ATOM 694 C CA . GLY A 1 88 ? 15.568 -2.332 -4.197 1.00 87.19 88 GLY A CA 1
ATOM 695 C C . GLY A 1 88 ? 14.155 -1.762 -4.323 1.00 87.19 88 GLY A C 1
ATOM 696 O O . GLY A 1 88 ? 13.929 -0.753 -4.988 1.00 87.19 88 GLY A O 1
ATOM 697 N N . VAL A 1 89 ? 13.203 -2.389 -3.639 1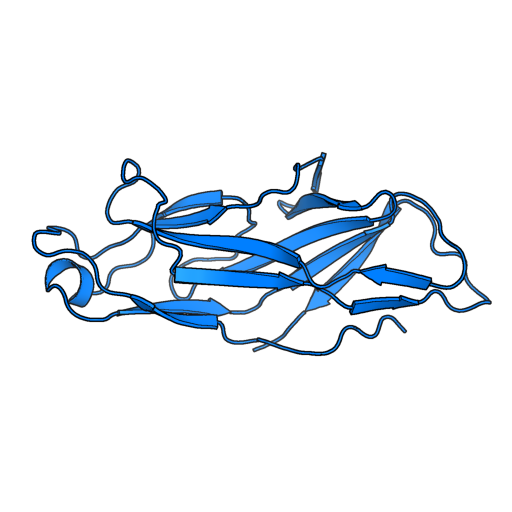.00 85.69 89 VAL A N 1
ATOM 698 C CA . VAL A 1 89 ? 11.828 -1.909 -3.452 1.00 85.69 89 VAL A CA 1
ATOM 699 C C . VAL A 1 89 ? 11.641 -1.715 -1.956 1.00 85.69 89 VAL A C 1
ATOM 701 O O . VAL A 1 89 ? 11.780 -2.685 -1.211 1.00 85.69 89 VAL A O 1
ATOM 704 N N . MET A 1 90 ? 11.431 -0.469 -1.522 1.00 79.94 90 MET A N 1
ATOM 705 C CA . MET A 1 90 ? 11.594 -0.090 -0.118 1.00 79.94 90 MET A CA 1
ATOM 706 C C . MET A 1 90 ? 10.540 0.927 0.323 1.00 79.94 90 MET A C 1
ATOM 708 O O . MET A 1 90 ? 10.483 2.019 -0.243 1.00 79.94 90 MET A O 1
ATOM 712 N N . ASP A 1 91 ? 9.825 0.584 1.395 1.00 81.94 91 ASP A N 1
ATOM 713 C CA . ASP A 1 91 ? 8.989 1.506 2.169 1.00 81.94 91 ASP A CA 1
ATOM 714 C C . ASP A 1 91 ? 9.546 1.673 3.588 1.00 81.94 91 ASP A C 1
ATOM 716 O O . ASP A 1 91 ? 10.053 0.717 4.188 1.00 81.94 91 ASP A O 1
ATOM 720 N N . SER A 1 92 ? 9.403 2.876 4.137 1.00 79.88 92 SER A N 1
ATOM 721 C CA . SER A 1 92 ? 9.767 3.244 5.508 1.00 79.88 92 SER A CA 1
ATOM 722 C C . SER A 1 92 ? 8.695 4.128 6.150 1.00 79.88 92 SER A C 1
ATOM 724 O O . SER A 1 92 ? 7.732 4.534 5.493 1.00 79.88 92 SER A O 1
ATOM 726 N N . ARG A 1 93 ? 8.849 4.430 7.448 1.00 81.81 93 ARG A N 1
ATOM 727 C CA . ARG A 1 93 ? 7.959 5.335 8.205 1.00 81.81 93 ARG A CA 1
ATOM 728 C C . ARG A 1 93 ? 6.475 4.989 8.035 1.00 81.81 93 ARG A C 1
ATOM 730 O O . ARG A 1 93 ? 5.653 5.830 7.671 1.00 81.81 93 ARG A O 1
ATOM 737 N N . LEU A 1 94 ? 6.157 3.715 8.252 1.00 86.06 94 LEU A N 1
ATOM 738 C CA . LEU A 1 94 ? 4.798 3.186 8.181 1.00 86.06 94 LEU A CA 1
ATOM 739 C C . LEU A 1 94 ? 3.990 3.715 9.374 1.00 86.06 94 LEU A C 1
ATOM 741 O O . LEU A 1 94 ? 4.206 3.296 10.511 1.00 86.06 94 LEU A O 1
ATOM 745 N N . ILE A 1 95 ? 3.035 4.605 9.111 1.00 87.81 95 ILE A N 1
ATOM 746 C CA . ILE A 1 95 ? 2.120 5.141 10.123 1.00 87.81 95 ILE A CA 1
ATOM 747 C C . ILE A 1 95 ? 0.736 4.559 9.879 1.00 87.81 95 ILE A C 1
ATOM 749 O O . ILE A 1 95 ? 0.132 4.772 8.829 1.00 87.81 95 ILE A O 1
ATOM 753 N N . PHE A 1 96 ? 0.196 3.855 10.864 1.00 89.69 96 PHE A N 1
ATOM 754 C CA . PHE A 1 96 ? -1.153 3.307 10.825 1.00 89.69 96 PHE A CA 1
ATOM 755 C C . PHE A 1 96 ? -2.084 4.092 11.736 1.00 89.69 96 PHE A C 1
ATOM 757 O O . PHE A 1 96 ? -1.779 4.367 12.891 1.00 89.69 96 PHE A O 1
ATOM 764 N N . ARG A 1 97 ? -3.259 4.437 11.220 1.00 90.69 97 ARG A N 1
ATOM 765 C CA . ARG A 1 97 ? -4.321 5.108 11.962 1.00 90.69 97 ARG A CA 1
ATOM 766 C C . ARG A 1 97 ? -5.502 4.176 12.108 1.00 90.69 97 ARG A C 1
ATOM 768 O O . ARG A 1 97 ? -5.970 3.601 11.129 1.00 90.69 97 ARG A O 1
ATOM 775 N N . LEU A 1 98 ? -6.021 4.087 13.320 1.00 89.69 98 LEU A N 1
ATOM 776 C CA . LEU A 1 98 ? -7.215 3.330 13.647 1.00 89.69 98 LEU A CA 1
ATOM 777 C C . LEU A 1 98 ? -8.315 4.287 14.100 1.00 89.69 98 LEU A C 1
ATOM 779 O O . LEU A 1 98 ? -8.098 5.088 15.006 1.00 89.69 98 LEU A O 1
ATOM 783 N N . LYS A 1 99 ? -9.503 4.193 13.504 1.00 89.69 99 LYS A N 1
ATOM 784 C CA . LYS A 1 99 ? -10.682 4.965 13.912 1.00 89.69 99 LYS A CA 1
ATOM 785 C C . LYS A 1 99 ? -11.753 4.035 14.459 1.00 89.69 99 LYS A C 1
ATOM 787 O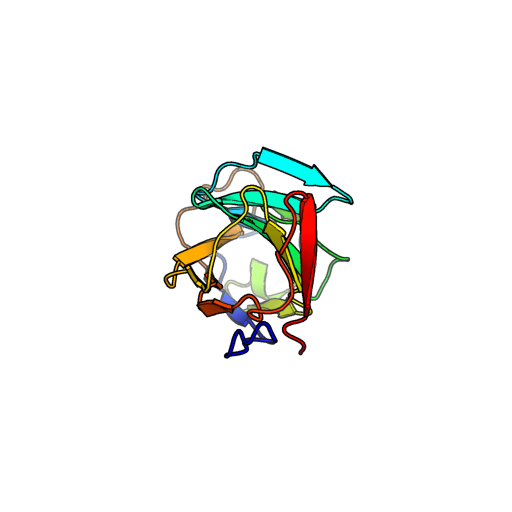 O . LYS A 1 99 ? -12.159 3.093 13.782 1.00 89.69 99 LYS A O 1
ATOM 792 N N . VAL A 1 100 ? -12.247 4.329 15.657 1.00 88.00 100 VAL A N 1
ATOM 793 C CA . VAL A 1 100 ? -13.370 3.597 16.255 1.00 88.00 100 VAL A CA 1
ATOM 794 C C . VAL A 1 100 ? -14.679 4.156 15.700 1.00 88.00 100 VAL A C 1
ATOM 796 O O . VAL A 1 100 ? -14.985 5.328 15.908 1.00 88.00 100 VAL A O 1
ATOM 799 N N . ILE A 1 101 ? -15.460 3.338 14.994 1.00 89.62 101 ILE A N 1
ATOM 800 C CA . ILE A 1 101 ? -16.767 3.725 14.425 1.00 89.62 101 ILE A CA 1
ATOM 801 C C . ILE A 1 101 ? -17.953 3.201 15.231 1.00 89.62 101 ILE A C 1
ATOM 803 O O . ILE A 1 101 ? -19.045 3.760 15.152 1.00 89.62 101 ILE A O 1
ATOM 807 N N . ARG A 1 102 ? -17.739 2.168 16.048 1.00 85.81 102 ARG A N 1
ATOM 808 C CA . ARG A 1 102 ? -18.728 1.667 17.001 1.00 85.81 102 ARG A CA 1
ATOM 809 C C . ARG A 1 102 ? -18.044 1.391 18.342 1.00 85.81 102 ARG A C 1
ATOM 811 O O . ARG A 1 102 ? -16.980 0.773 18.337 1.00 85.81 102 ARG A O 1
ATOM 818 N N . PRO A 1 103 ? -18.631 1.810 19.475 1.00 79.62 103 PRO A N 1
ATOM 819 C CA . PRO A 1 103 ? -18.091 1.487 20.791 1.00 79.62 103 PRO A CA 1
ATOM 820 C C . PRO A 1 103 ? -18.066 -0.026 21.028 1.00 79.62 103 PRO A C 1
ATOM 822 O O . PRO A 1 103 ? -18.927 -0.761 20.539 1.00 79.62 103 PRO A O 1
ATOM 825 N N . PHE A 1 104 ? -17.103 -0.485 21.817 1.00 77.06 104 PHE A N 1
ATOM 826 C CA . PHE A 1 104 ? -17.006 -1.870 22.266 1.00 77.06 104 PHE A CA 1
ATOM 827 C C . PHE A 1 104 ? -16.512 -1.920 23.710 1.00 77.06 104 PHE A C 1
ATOM 829 O O . PHE A 1 104 ? -15.813 -1.022 24.176 1.00 77.06 104 PHE A O 1
ATOM 836 N N . ILE A 1 105 ? -16.896 -2.979 24.420 1.00 71.62 105 ILE A N 1
ATOM 837 C CA . ILE A 1 105 ? -16.549 -3.191 25.827 1.00 71.62 105 ILE A CA 1
ATOM 838 C C . ILE A 1 105 ? -15.406 -4.209 25.889 1.00 71.62 105 ILE A C 1
ATOM 840 O O . ILE A 1 105 ? -15.416 -5.206 25.169 1.00 71.62 105 ILE A O 1
ATOM 844 N N . ASN A 1 106 ? -14.439 -3.970 26.777 1.00 71.06 106 ASN A N 1
ATOM 845 C CA . ASN A 1 106 ? -13.240 -4.782 27.011 1.00 71.06 106 ASN A CA 1
ATOM 846 C C . ASN A 1 106 ? -12.196 -4.733 25.887 1.00 71.06 106 ASN A C 1
ATOM 848 O O . ASN A 1 106 ? -11.175 -4.057 26.027 1.00 71.06 106 ASN A O 1
ATOM 852 N N . MET A 1 107 ? -12.404 -5.484 24.806 1.00 73.50 107 MET A N 1
ATOM 853 C CA . MET A 1 107 ? -11.365 -5.728 23.808 1.00 73.50 107 MET A CA 1
ATOM 854 C C . MET A 1 107 ? -11.965 -6.042 22.441 1.00 73.50 107 MET A C 1
ATOM 856 O O . MET A 1 107 ? -12.950 -6.772 22.346 1.00 73.50 107 MET A O 1
ATOM 860 N N . VAL A 1 108 ? -11.320 -5.542 21.388 1.00 80.00 108 VAL A N 1
ATOM 861 C CA . VAL A 1 108 ? -11.506 -6.030 20.016 1.00 80.00 108 VAL A CA 1
ATOM 862 C C . VAL A 1 108 ? -10.198 -6.652 19.551 1.00 80.00 108 VAL A C 1
ATOM 864 O O . VAL A 1 108 ? -9.158 -5.990 19.508 1.00 80.00 108 VAL A O 1
ATOM 867 N N . GLU A 1 109 ? -10.259 -7.936 19.216 1.00 81.56 109 GLU A N 1
ATOM 868 C CA . GLU A 1 109 ? -9.168 -8.637 18.552 1.00 81.56 109 GLU A CA 1
ATOM 869 C C . GLU A 1 109 ? -9.225 -8.362 17.047 1.00 81.56 109 GLU A C 1
ATOM 871 O O . GLU A 1 109 ? -10.277 -8.448 16.408 1.00 81.56 109 GLU A O 1
ATOM 876 N N . ILE A 1 110 ? -8.076 -8.004 16.488 1.00 84.00 110 ILE A N 1
ATOM 877 C CA . ILE A 1 110 ? -7.867 -7.770 15.068 1.00 84.00 110 ILE A CA 1
ATOM 878 C C . ILE A 1 110 ? -7.023 -8.941 14.559 1.00 84.00 110 ILE A C 1
ATOM 880 O O . ILE A 1 110 ? -5.803 -8.950 14.765 1.00 84.00 110 ILE A O 1
ATOM 884 N N . PRO A 1 111 ? -7.638 -9.948 13.914 1.00 85.50 111 PRO A N 1
ATOM 885 C CA . PRO A 1 111 ? -6.883 -11.070 13.377 1.00 85.50 111 PRO A CA 1
ATOM 886 C C . PRO A 1 111 ? -5.881 -10.567 12.337 1.00 85.50 111 PRO A C 1
ATOM 888 O O . PRO A 1 111 ? -6.115 -9.563 11.663 1.00 85.50 111 PRO A O 1
ATOM 891 N N . ARG A 1 112 ? -4.762 -11.282 12.192 1.00 87.56 112 ARG A N 1
ATOM 892 C CA . ARG A 1 112 ? -3.746 -10.926 11.201 1.00 87.56 112 ARG A CA 1
ATOM 893 C C . ARG A 1 112 ? -4.340 -10.989 9.794 1.00 87.56 112 ARG A C 1
ATOM 895 O O . ARG A 1 112 ? -4.764 -12.055 9.354 1.00 87.56 112 ARG A O 1
ATOM 902 N N . GLN A 1 113 ? -4.329 -9.866 9.087 1.00 88.12 113 GLN A N 1
ATOM 903 C CA . GLN A 1 113 ? -4.856 -9.739 7.729 1.00 88.12 113 GLN A CA 1
ATOM 904 C C . GLN A 1 113 ? -3.916 -8.901 6.855 1.00 88.12 113 GLN A C 1
ATOM 906 O O . GLN A 1 113 ? -3.181 -8.045 7.347 1.00 88.12 113 GLN A O 1
ATOM 911 N N . VAL A 1 114 ? -3.935 -9.148 5.543 1.00 91.31 114 VAL A N 1
ATOM 912 C CA . VAL A 1 114 ? -3.171 -8.362 4.564 1.00 91.31 114 VAL A CA 1
ATOM 913 C C . VAL A 1 114 ? -3.918 -7.061 4.283 1.00 91.31 114 VAL A C 1
ATOM 915 O O . VAL A 1 114 ? -4.998 -7.094 3.702 1.00 91.31 114 VAL A O 1
ATOM 918 N N . MET A 1 115 ? -3.334 -5.927 4.675 1.00 91.81 115 MET A N 1
ATOM 919 C CA . MET A 1 115 ? -3.860 -4.588 4.389 1.00 91.81 115 MET A CA 1
ATOM 920 C C . MET A 1 115 ? -3.610 -4.189 2.939 1.00 91.81 115 MET A C 1
ATOM 922 O O . MET A 1 115 ? -4.523 -3.736 2.254 1.00 91.81 115 MET A O 1
ATOM 926 N N . PHE A 1 116 ? -2.373 -4.387 2.475 1.00 94.31 116 PHE A N 1
ATOM 927 C CA . PHE A 1 116 ? -1.965 -4.031 1.124 1.00 94.31 116 PHE A CA 1
ATOM 928 C C . PHE A 1 116 ? -1.140 -5.133 0.481 1.00 94.31 116 PHE A C 1
ATOM 930 O O . PHE A 1 116 ? -0.258 -5.720 1.104 1.00 94.31 116 PHE A O 1
ATOM 937 N N . THR A 1 117 ? -1.398 -5.358 -0.798 1.00 94.69 117 THR A N 1
ATOM 938 C CA . THR A 1 117 ? -0.536 -6.123 -1.692 1.00 94.69 117 THR A CA 1
ATOM 939 C C . THR A 1 117 ? 0.196 -5.141 -2.592 1.00 94.69 117 THR A C 1
ATOM 941 O O . THR A 1 117 ? -0.445 -4.322 -3.259 1.00 94.69 117 THR A O 1
ATOM 944 N N . VAL A 1 118 ? 1.527 -5.198 -2.584 1.00 92.62 118 VAL A N 1
ATOM 945 C CA . VAL A 1 118 ? 2.373 -4.239 -3.295 1.00 92.62 118 VAL A CA 1
ATOM 946 C C . VAL A 1 118 ? 2.877 -4.842 -4.594 1.00 92.62 118 VAL A C 1
ATOM 948 O O . VAL A 1 118 ? 3.407 -5.952 -4.609 1.00 92.62 118 VAL A O 1
ATOM 951 N N . TYR A 1 119 ? 2.731 -4.095 -5.683 1.00 94.31 119 TYR A N 1
ATOM 952 C CA . TYR A 1 119 ? 3.167 -4.487 -7.020 1.00 94.31 119 TYR A CA 1
ATOM 953 C C . TYR A 1 119 ? 4.157 -3.479 -7.585 1.00 94.31 119 TYR 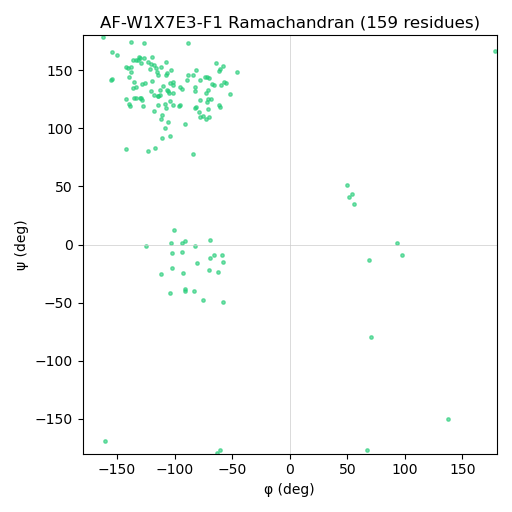A C 1
ATOM 955 O O . TYR A 1 119 ? 4.078 -2.280 -7.302 1.00 94.31 119 TYR A O 1
ATOM 963 N N . VAL A 1 120 ? 5.044 -3.978 -8.443 1.00 92.94 120 VAL A N 1
ATOM 964 C CA . VAL A 1 120 ? 5.969 -3.165 -9.230 1.00 92.94 120 VAL A CA 1
ATOM 965 C C . VAL A 1 120 ? 5.724 -3.424 -10.709 1.00 92.94 120 VAL A C 1
ATOM 967 O O . VAL A 1 120 ? 5.619 -4.569 -11.140 1.00 92.94 120 VAL A O 1
ATOM 970 N N . THR A 1 121 ? 5.620 -2.344 -11.475 1.00 94.06 121 THR A N 1
ATOM 971 C CA . THR A 1 121 ? 5.356 -2.366 -12.919 1.00 94.06 121 THR A CA 1
ATOM 972 C C . THR A 1 121 ? 6.306 -1.426 -13.655 1.00 94.06 121 THR A C 1
ATOM 974 O O . THR A 1 121 ? 6.897 -0.528 -13.054 1.00 94.06 121 THR A O 1
ATOM 977 N N . SER A 1 122 ? 6.492 -1.644 -14.955 1.00 91.19 122 SER A N 1
ATOM 978 C CA . SER A 1 122 ? 7.332 -0.796 -15.810 1.00 91.19 122 SER A CA 1
ATOM 979 C C . SER A 1 122 ? 6.527 0.305 -16.504 1.00 91.19 122 SER A C 1
ATOM 981 O O . SER A 1 122 ? 7.068 1.364 -16.822 1.00 91.19 122 SER A O 1
ATOM 983 N N . THR A 1 123 ? 5.218 0.092 -16.678 1.00 90.94 123 THR A N 1
ATOM 984 C CA . THR A 1 123 ? 4.276 1.072 -17.228 1.00 90.94 123 THR A CA 1
ATOM 985 C C . THR A 1 123 ? 2.968 1.121 -16.425 1.00 90.94 123 THR A C 1
ATOM 987 O O . THR A 1 123 ? 2.615 0.132 -15.781 1.00 90.94 123 THR A O 1
ATOM 990 N N . PRO A 1 124 ? 2.185 2.218 -16.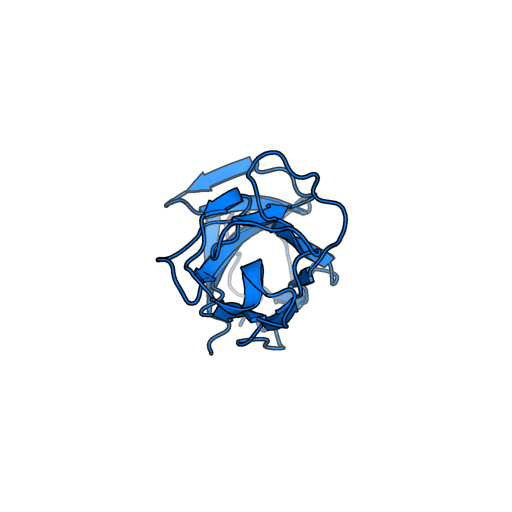506 1.00 92.88 124 PRO A N 1
ATOM 991 C CA . PRO A 1 124 ? 0.867 2.306 -15.868 1.00 92.88 124 PRO A CA 1
ATOM 992 C C . PRO A 1 124 ? -0.192 1.349 -16.434 1.00 92.88 124 PRO A C 1
ATOM 994 O O . PRO A 1 124 ? -1.289 1.270 -15.893 1.00 92.88 124 PRO A O 1
ATOM 997 N N . ASN A 1 125 ? 0.105 0.674 -17.548 1.00 92.31 125 ASN A N 1
ATOM 998 C CA . ASN A 1 125 ? -0.816 -0.242 -18.219 1.00 92.31 125 ASN A CA 1
ATOM 999 C C . ASN A 1 125 ? -0.486 -1.713 -17.930 1.00 92.31 125 ASN A C 1
ATOM 1001 O O . ASN A 1 125 ? -1.243 -2.597 -18.332 1.00 92.31 125 ASN A O 1
ATOM 1005 N N . ASP A 1 126 ? 0.637 -1.988 -17.261 1.00 92.50 126 ASP A N 1
ATOM 1006 C CA . ASP A 1 126 ? 1.031 -3.353 -16.933 1.00 92.50 126 ASP A CA 1
ATOM 1007 C C . ASP A 1 126 ? 0.039 -3.940 -15.909 1.00 92.50 126 ASP A C 1
ATOM 1009 O O . ASP A 1 126 ? -0.343 -3.260 -14.945 1.00 92.50 126 ASP A O 1
ATOM 1013 N N . PRO A 1 127 ? -0.381 -5.205 -16.067 1.00 94.50 127 PRO A N 1
ATOM 1014 C CA . PRO A 1 127 ? -1.309 -5.828 -15.135 1.00 94.50 127 PRO A CA 1
ATOM 1015 C C . PRO A 1 127 ? -0.630 -6.129 -13.788 1.00 94.50 127 PRO A C 1
ATOM 1017 O O . PRO A 1 127 ? 0.531 -6.535 -13.723 1.00 94.50 127 PRO A O 1
ATOM 1020 N N . LEU A 1 128 ? -1.380 -5.980 -12.694 1.00 95.06 128 LEU A N 1
ATOM 1021 C CA . LEU A 1 128 ? -0.907 -6.230 -11.328 1.00 95.06 128 LEU A CA 1
ATOM 1022 C C . LEU A 1 128 ? -1.013 -7.726 -10.985 1.00 95.06 128 LEU A C 1
ATOM 1024 O O . LEU A 1 128 ? -1.965 -8.155 -10.340 1.00 95.06 128 LEU A O 1
ATOM 1028 N N . VAL A 1 129 ? -0.066 -8.529 -11.481 1.00 91.75 129 VAL A N 1
ATOM 1029 C CA . VAL A 1 129 ? -0.126 -10.006 -11.394 1.00 91.75 129 VAL A CA 1
ATOM 1030 C C . VAL A 1 129 ? 0.792 -10.611 -10.335 1.00 91.75 129 VAL A C 1
ATOM 1032 O O . VAL A 1 129 ? 0.377 -11.519 -9.621 1.00 91.75 129 VAL A O 1
ATOM 1035 N N . THR A 1 130 ? 2.021 -10.107 -10.207 1.00 90.00 130 THR A N 1
ATOM 1036 C CA . THR A 1 130 ? 3.028 -10.679 -9.304 1.00 90.00 130 THR A CA 1
ATOM 1037 C C . THR A 1 130 ? 3.294 -9.711 -8.159 1.00 90.00 130 THR A C 1
ATOM 1039 O O . THR A 1 130 ? 3.905 -8.663 -8.390 1.00 90.00 130 THR A O 1
ATOM 1042 N N . PRO A 1 131 ? 2.836 -10.019 -6.934 1.00 91.75 131 PRO A N 1
ATOM 1043 C CA . PRO A 1 131 ? 3.108 -9.172 -5.788 1.00 91.75 131 PRO A CA 1
ATOM 1044 C C . PRO A 1 131 ? 4.583 -9.259 -5.402 1.00 91.75 131 PRO A C 1
ATOM 1046 O O . PRO A 1 131 ? 5.201 -10.321 -5.465 1.00 91.75 131 PRO A O 1
ATOM 1049 N N . VAL A 1 132 ? 5.135 -8.128 -4.982 1.00 90.25 132 VAL A N 1
ATOM 1050 C CA . VAL A 1 132 ? 6.525 -8.004 -4.536 1.00 90.25 132 VAL A CA 1
ATOM 1051 C C . VAL A 1 132 ? 6.614 -8.236 -3.024 1.00 90.25 132 VAL A C 1
ATOM 1053 O O . VAL A 1 132 ? 7.516 -8.924 -2.557 1.00 90.25 132 VAL A O 1
ATOM 1056 N N . TYR A 1 133 ? 5.630 -7.748 -2.262 1.00 89.62 133 TYR A N 1
ATOM 1057 C CA . TYR A 1 133 ? 5.379 -8.114 -0.862 1.00 89.62 133 TYR A CA 1
ATOM 1058 C C . TYR A 1 133 ? 3.957 -7.718 -0.450 1.00 89.62 133 TYR A C 1
ATOM 1060 O O . TYR A 1 133 ? 3.191 -7.131 -1.219 1.00 89.62 133 TYR A O 1
ATOM 1068 N N . THR A 1 134 ? 3.606 -8.036 0.793 1.00 90.44 134 THR A N 1
ATOM 1069 C CA . THR A 1 134 ? 2.341 -7.652 1.418 1.00 90.44 134 THR A CA 1
ATOM 1070 C C . THR A 1 134 ? 2.589 -6.935 2.735 1.00 90.44 134 THR A C 1
ATOM 1072 O O . THR A 1 134 ? 3.396 -7.402 3.539 1.00 90.44 134 THR A O 1
ATOM 1075 N N . ILE A 1 135 ? 1.833 -5.875 3.000 1.00 88.50 135 ILE A N 1
ATOM 1076 C CA . ILE A 1 135 ? 1.775 -5.217 4.306 1.00 88.50 135 ILE A CA 1
ATOM 1077 C C . ILE A 1 135 ? 0.584 -5.806 5.057 1.00 88.50 135 ILE A C 1
ATOM 1079 O O . ILE A 1 135 ? -0.551 -5.745 4.583 1.00 88.50 135 ILE A O 1
ATOM 1083 N N . SER A 1 136 ? 0.844 -6.414 6.212 1.00 89.19 136 SER A N 1
ATOM 1084 C CA . SER A 1 136 ? -0.183 -7.020 7.065 1.00 89.19 136 SER A CA 1
ATOM 1085 C C . SER A 1 136 ? -0.336 -6.246 8.367 1.00 89.19 136 SER A C 1
ATOM 1087 O O . SER A 1 136 ? 0.623 -5.658 8.853 1.00 89.19 136 SER A O 1
ATOM 1089 N N . PHE A 1 137 ? -1.523 -6.303 8.957 1.00 85.31 137 PHE A N 1
ATOM 1090 C CA . PHE A 1 137 ? -1.826 -5.740 10.269 1.00 85.31 137 PHE A CA 1
ATOM 1091 C C . PHE A 1 137 ? -2.506 -6.801 11.132 1.00 85.31 137 PHE A C 1
ATOM 1093 O O . PHE A 1 137 ? -3.084 -7.759 10.618 1.00 85.31 137 PHE A O 1
ATOM 1100 N N . GLY A 1 138 ? -2.419 -6.647 12.446 1.00 84.88 138 GLY A N 1
ATOM 1101 C CA . GLY A 1 138 ? -3.061 -7.523 13.415 1.00 84.88 138 GLY A CA 1
ATOM 1102 C C . GLY A 1 138 ? -2.716 -7.097 14.835 1.00 84.88 138 GLY A C 1
ATOM 1103 O O . GLY A 1 138 ? -1.805 -6.296 15.045 1.00 84.88 138 GLY A O 1
ATOM 1104 N N . GLY A 1 139 ? -3.452 -7.630 15.801 1.00 82.62 139 GLY A N 1
ATOM 1105 C CA . GLY A 1 139 ? -3.221 -7.426 17.226 1.00 82.62 139 GLY A CA 1
ATOM 1106 C C . GLY A 1 139 ? -4.528 -7.196 17.973 1.00 82.62 139 GLY A C 1
ATOM 1107 O O . GLY A 1 139 ? -5.564 -7.726 17.589 1.00 82.62 139 GLY A O 1
ATOM 1108 N N . ARG A 1 140 ? -4.504 -6.437 19.067 1.00 78.50 140 ARG A N 1
ATOM 1109 C CA . ARG A 1 140 ? -5.681 -6.223 19.916 1.00 78.50 140 ARG A CA 1
ATOM 1110 C C . ARG A 1 140 ? -5.784 -4.782 20.384 1.00 78.50 140 ARG A C 1
ATOM 1112 O O . ARG A 1 140 ? -4.780 -4.138 20.686 1.00 78.50 140 ARG A O 1
ATOM 1119 N N . VAL A 1 141 ? -7.014 -4.294 20.478 1.00 75.06 141 VAL A N 1
ATOM 1120 C CA . VAL A 1 141 ? -7.326 -2.968 21.010 1.00 75.06 141 VAL A CA 1
ATOM 1121 C C . VAL A 1 141 ? -8.050 -3.155 22.331 1.00 75.06 141 VAL A C 1
ATOM 1123 O O . VAL A 1 141 ? -9.171 -3.657 22.364 1.00 75.06 141 VAL A O 1
ATOM 1126 N N . GLU A 1 142 ? -7.384 -2.774 23.418 1.00 69.94 142 GLU A N 1
ATOM 1127 C CA . GLU A 1 142 ? -7.902 -2.888 24.781 1.00 69.94 142 GLU A CA 1
ATOM 1128 C C . GLU A 1 142 ? -8.340 -1.526 25.311 1.00 69.94 142 GLU A C 1
ATOM 1130 O O . GLU A 1 142 ? -7.581 -0.548 25.281 1.00 69.94 142 GLU A O 1
ATOM 1135 N N . VAL A 1 143 ? -9.558 -1.488 25.845 1.00 66.06 143 VAL A N 1
ATOM 1136 C CA . VAL A 1 143 ? -10.142 -0.300 26.462 1.00 66.06 143 VAL A CA 1
ATOM 1137 C C . VAL A 1 143 ? -10.040 -0.445 27.983 1.00 66.06 143 VAL A C 1
ATOM 1139 O O . VAL A 1 143 ? -10.572 -1.415 28.529 1.00 66.06 143 VAL A O 1
ATOM 1142 N N . PRO A 1 144 ? -9.351 0.466 28.700 1.00 62.47 144 PRO A N 1
ATOM 1143 C CA . PRO A 1 144 ? -9.299 0.419 30.158 1.00 62.47 144 PRO A CA 1
ATOM 1144 C C . PRO A 1 144 ? -10.709 0.523 30.747 1.00 62.47 144 PRO A C 1
ATOM 1146 O O . PRO A 1 144 ? -11.475 1.388 30.338 1.00 62.47 144 PRO A O 1
ATOM 1149 N N . GLN A 1 145 ? -11.024 -0.288 31.759 1.00 54.06 145 GLN A N 1
ATOM 1150 C CA . GLN A 1 145 ? -12.363 -0.373 32.369 1.00 54.06 145 GLN A CA 1
ATOM 1151 C C . GLN A 1 145 ? -12.910 0.943 32.968 1.00 54.06 145 GLN A C 1
ATOM 1153 O O . GLN A 1 145 ? -14.086 1.006 33.303 1.00 54.06 145 GLN A O 1
ATOM 1158 N N . ASN A 1 146 ? -12.094 2.001 33.059 1.00 58.50 146 ASN A N 1
ATOM 1159 C CA . ASN A 1 146 ? -12.500 3.319 33.559 1.00 58.50 146 ASN A CA 1
ATOM 1160 C C . ASN A 1 146 ? -12.730 4.374 32.456 1.00 58.50 146 ASN A C 1
ATOM 1162 O O . ASN A 1 146 ? -13.043 5.515 32.789 1.00 58.50 146 ASN A O 1
ATOM 1166 N N . CYS A 1 147 ? -12.575 4.032 31.171 1.00 54.16 147 CYS A N 1
ATOM 1167 C CA . CYS A 1 147 ? -12.804 4.954 30.055 1.00 54.16 147 CYS A CA 1
ATOM 1168 C C . CYS A 1 147 ? -13.520 4.235 28.909 1.00 54.16 147 CYS A C 1
ATOM 1170 O O . CYS A 1 147 ? -12.961 3.305 28.348 1.00 54.16 147 CYS A O 1
ATOM 1172 N N . GLU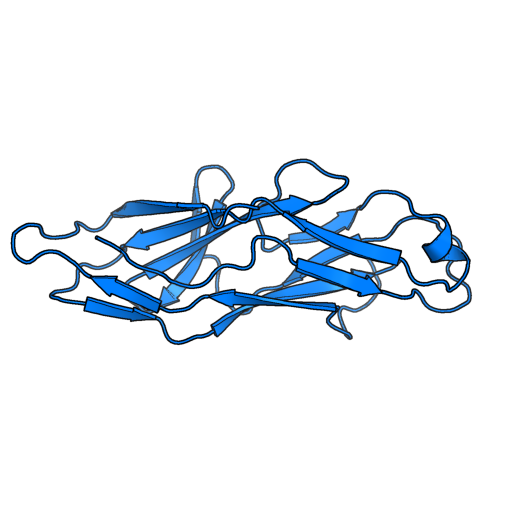 A 1 148 ? -14.702 4.686 28.495 1.00 58.22 148 GLU A N 1
ATOM 1173 C CA . GLU A 1 148 ? -15.283 4.257 27.217 1.00 58.22 148 GLU A CA 1
ATOM 1174 C C . GLU A 1 148 ? -14.515 4.921 26.059 1.00 58.22 148 GLU A C 1
ATOM 1176 O O . GLU A 1 148 ? -14.307 6.138 26.065 1.00 58.22 148 GLU A O 1
ATOM 1181 N N . LEU A 1 149 ? -14.076 4.147 25.054 1.00 57.69 149 LEU A N 1
ATOM 1182 C CA . LEU A 1 149 ? -13.639 4.736 23.783 1.00 57.69 149 LEU A CA 1
ATOM 1183 C C . LEU A 1 149 ? -14.884 5.158 23.004 1.00 57.69 149 LEU A C 1
ATOM 1185 O O . LEU A 1 149 ? -15.658 4.321 22.532 1.00 57.69 149 LEU A O 1
ATOM 1189 N N . ASN A 1 150 ? -15.066 6.467 22.872 1.00 59.84 150 ASN A N 1
ATOM 1190 C CA . ASN A 1 150 ? -16.190 7.035 22.145 1.00 59.84 150 ASN A CA 1
ATOM 1191 C C . ASN A 1 150 ? -16.006 6.860 20.631 1.00 59.84 150 ASN A C 1
ATOM 1193 O O . ASN A 1 150 ? -14.895 6.961 20.100 1.00 59.84 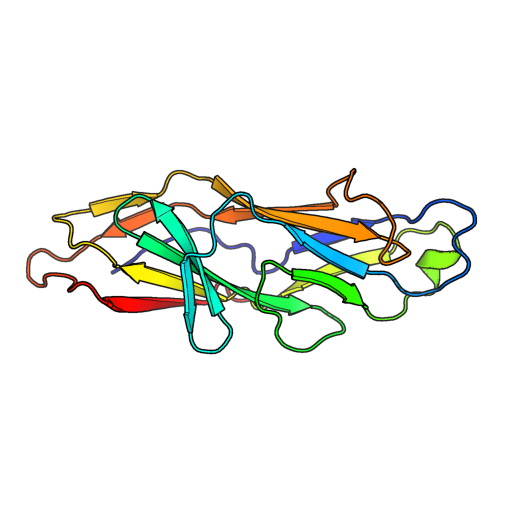150 ASN A O 1
ATOM 1197 N N . ALA A 1 151 ? -17.111 6.623 19.922 1.00 60.84 151 ALA A N 1
ATOM 1198 C CA . ALA A 1 151 ? -17.107 6.592 18.464 1.00 60.84 151 ALA A CA 1
ATOM 1199 C C . ALA A 1 151 ? -16.581 7.923 17.895 1.00 60.84 151 ALA A C 1
ATOM 1201 O O . ALA A 1 151 ? -16.897 8.999 18.400 1.00 60.84 151 ALA A O 1
ATOM 1202 N N . GLY A 1 152 ? -15.778 7.841 16.836 1.00 65.38 152 GLY A N 1
ATOM 1203 C CA . GLY A 1 152 ? -15.138 8.984 16.183 1.00 65.38 152 GLY A CA 1
ATOM 1204 C C . GLY A 1 152 ? -13.693 9.247 16.617 1.00 65.38 152 GLY A C 1
ATOM 1205 O O . GLY A 1 152 ? -13.018 10.045 15.971 1.00 65.38 152 GLY A O 1
ATOM 1206 N N . GLN A 1 153 ? -13.185 8.567 17.650 1.00 74.62 153 GLN A N 1
ATOM 1207 C CA . GLN A 1 153 ? -11.790 8.708 18.070 1.00 74.62 153 GLN A CA 1
ATOM 1208 C C . GLN A 1 153 ? -10.827 8.066 17.059 1.00 74.62 153 GLN A C 1
ATOM 1210 O O . GLN A 1 153 ? -11.020 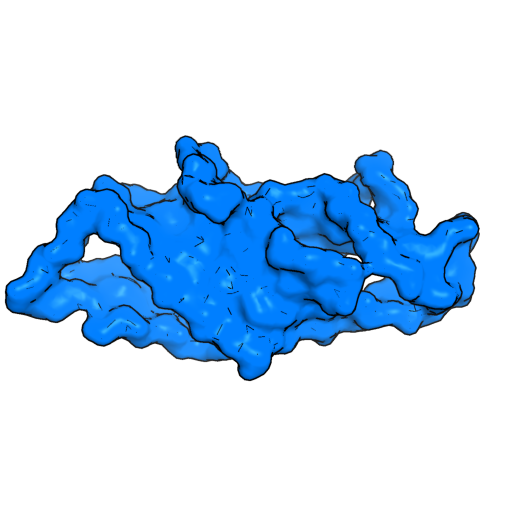6.921 16.644 1.00 74.62 153 GLN A O 1
ATOM 1215 N N . ILE A 1 154 ? -9.771 8.805 16.702 1.00 76.75 154 ILE A N 1
ATOM 1216 C CA . ILE A 1 154 ? -8.655 8.340 15.871 1.00 76.75 154 ILE A CA 1
ATOM 1217 C C . ILE A 1 154 ? -7.440 8.114 16.774 1.00 76.75 154 ILE A C 1
ATOM 1219 O O . ILE A 1 154 ? -7.100 8.965 17.596 1.00 76.75 154 ILE A O 1
ATOM 1223 N N . VAL A 1 155 ? -6.794 6.964 16.616 1.00 80.31 155 VAL A N 1
ATOM 1224 C CA . VAL A 1 155 ? -5.550 6.586 17.292 1.00 80.31 155 VAL A CA 1
ATOM 1225 C C . VAL A 1 155 ? -4.480 6.374 16.226 1.00 80.31 155 VAL A C 1
ATOM 1227 O O . VAL A 1 155 ? -4.714 5.653 15.259 1.00 80.31 155 VAL A O 1
ATOM 1230 N N . GLU A 1 156 ? -3.324 7.012 16.386 1.00 75.75 156 GLU A N 1
ATOM 1231 C CA . GLU A 1 156 ? -2.190 6.904 15.464 1.00 75.75 156 GLU A CA 1
ATOM 1232 C C . GLU A 1 156 ? -1.094 6.015 16.057 1.00 75.75 156 GLU A C 1
ATOM 1234 O O . GLU A 1 156 ? -0.792 6.089 17.250 1.00 75.75 156 GLU A O 1
ATOM 1239 N N . PHE A 1 157 ? -0.515 5.175 15.206 1.00 74.00 157 PHE A N 1
ATOM 1240 C CA . PHE A 1 157 ? 0.557 4.246 15.517 1.00 74.00 157 PHE A CA 1
ATOM 1241 C C . PHE A 1 157 ? 1.688 4.458 14.516 1.00 74.00 157 PHE A C 1
ATOM 1243 O O . PHE A 1 157 ? 1.495 4.277 13.316 1.00 74.00 157 PHE A O 1
ATOM 1250 N N . ASP A 1 158 ? 2.863 4.819 15.013 1.00 69.69 158 ASP A N 1
ATOM 1251 C CA . ASP A 1 158 ? 4.092 4.873 14.227 1.00 69.69 158 ASP A CA 1
ATOM 1252 C C . ASP A 1 158 ? 4.857 3.560 14.429 1.00 69.69 158 ASP A C 1
ATOM 1254 O O . ASP A 1 158 ? 5.204 3.203 15.560 1.00 69.69 158 ASP A O 1
ATOM 1258 N N . PHE A 1 159 ? 5.083 2.813 13.348 1.00 63.56 159 PHE A N 1
ATOM 1259 C CA . PHE A 1 159 ? 5.836 1.558 13.404 1.00 63.56 159 PHE A CA 1
ATOM 1260 C C . PHE A 1 159 ? 7.360 1.754 13.371 1.00 63.56 159 PHE A C 1
ATOM 1262 O O . PHE A 1 159 ? 8.097 0.773 13.525 1.00 63.56 159 PHE A O 1
ATOM 1269 N N . GLY A 1 160 ? 7.822 3.006 13.274 1.00 55.25 160 GLY A N 1
ATOM 1270 C CA . GLY A 1 160 ? 9.223 3.407 13.285 1.00 55.25 160 GLY A CA 1
ATOM 1271 C C . GLY A 1 160 ? 10.010 2.947 12.057 1.00 55.25 160 GLY A C 1
ATOM 1272 O O . GLY A 1 160 ? 9.466 2.320 11.147 1.00 55.25 160 GLY A O 1
ATOM 1273 N N . ASP A 1 161 ? 11.309 3.254 12.080 1.00 46.81 161 ASP A N 1
ATOM 1274 C CA . ASP A 1 161 ? 12.335 2.600 11.262 1.00 46.81 161 ASP A CA 1
ATOM 1275 C C . ASP A 1 161 ? 12.740 1.254 11.909 1.00 46.81 161 ASP A C 1
ATOM 1277 O O . ASP A 1 161 ? 12.753 1.097 13.163 1.00 46.81 161 ASP A O 1
#

Nearest PDB structures (foldseek):
  1zk5-assembly1_A  TM=6.026E-01  e=2.335E-03  Escherichia coli
  1zpl-assembly2_B  TM=5.801E-01  e=1.605E-02  Escherichia coli
  1oio-assembly2_B  TM=5.845E-01  e=1.691E-02  Escherichia coli
  2bsb-assembly1_A  TM=5.375E-01  e=8.153E-03  Escherichia coli
  3f6j-assembly1_A  TM=5.995E-01  e=3.159E-02  Escherichia coli

Secondary structure (DSSP, 8-state):
--------S-EEEEE-PPTT---SEEEEEEE-SSPEEEEETTEEEEE-SSSEEEEEEEEETTSSEE-SSEEEEEEEE-TTTTTT--EEEEEEEEEEEEEESS--SSEEEEEEEEEEEEEEESSTTS---SEEEEEEEEEEEE--TT----TT-EEEEE---